Protein AF-A0A970PUS9-F1 (afdb_monomer_lite)

Radius of gyration: 13.24 Å; chains: 1; bounding box: 29×26×34 Å

Structure (mmCIF, N/CA/C/O backbone):
data_AF-A0A970PUS9-F1
#
_entry.id   AF-A0A970PUS9-F1
#
loop_
_atom_site.group_P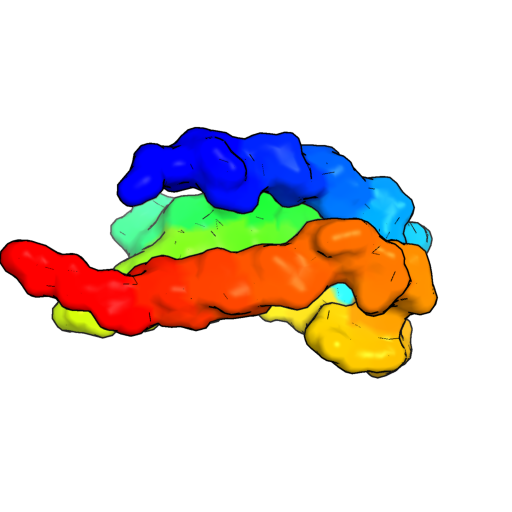DB
_atom_site.id
_atom_site.type_symbol
_atom_site.label_atom_id
_atom_site.label_alt_id
_atom_site.label_comp_id
_atom_site.label_asym_id
_atom_site.label_entity_id
_atom_site.label_seq_id
_atom_site.pdbx_PDB_ins_code
_atom_site.Cartn_x
_atom_site.Cartn_y
_atom_site.Cartn_z
_atom_site.occupancy
_atom_site.B_iso_or_equiv
_atom_site.auth_seq_id
_atom_site.auth_comp_id
_atom_site.auth_asym_id
_atom_site.auth_atom_id
_atom_site.pdbx_PDB_model_num
ATOM 1 N N . MET A 1 1 ? -12.413 12.401 2.136 1.00 39.66 1 MET A N 1
ATOM 2 C CA . MET A 1 1 ? -12.389 11.790 0.785 1.00 39.66 1 MET A CA 1
ATOM 3 C C . MET A 1 1 ? -12.993 10.405 0.903 1.00 39.66 1 MET A C 1
ATOM 5 O O . MET A 1 1 ? -12.641 9.707 1.842 1.00 39.66 1 MET A O 1
ATOM 9 N N . THR A 1 2 ? -13.920 10.010 0.030 1.00 39.59 2 THR A N 1
ATOM 10 C CA . THR A 1 2 ? -14.409 8.623 0.023 1.00 39.59 2 THR A CA 1
ATOM 11 C C . THR A 1 2 ? -13.288 7.700 -0.460 1.00 39.59 2 THR A C 1
ATOM 13 O O . THR A 1 2 ? -12.504 8.081 -1.332 1.00 39.59 2 THR A O 1
ATOM 16 N N . THR A 1 3 ? -13.210 6.484 0.084 1.00 47.19 3 THR A N 1
ATOM 17 C CA . THR A 1 3 ? -12.264 5.430 -0.332 1.00 47.19 3 THR A CA 1
ATOM 18 C C . THR A 1 3 ? -12.251 5.220 -1.855 1.00 47.19 3 THR A C 1
ATOM 20 O O . THR A 1 3 ? -11.201 4.940 -2.424 1.00 47.19 3 THR A O 1
ATOM 23 N N . SER A 1 4 ? -13.370 5.472 -2.545 1.00 47.53 4 SER A N 1
ATOM 24 C CA . SER A 1 4 ? -13.494 5.302 -4.003 1.00 47.53 4 SER A CA 1
ATOM 25 C C . SER A 1 4 ? -12.496 6.114 -4.852 1.00 47.53 4 SER A C 1
ATOM 27 O O . SER A 1 4 ? -11.923 5.565 -5.788 1.00 47.53 4 SER A O 1
ATOM 29 N N . GLY A 1 5 ? -12.204 7.378 -4.511 1.00 46.91 5 GLY A N 1
ATOM 30 C CA . GLY A 1 5 ? -11.327 8.235 -5.335 1.00 46.91 5 GLY A CA 1
ATOM 31 C C . GLY A 1 5 ? -9.828 7.975 -5.142 1.00 46.91 5 GLY A C 1
ATOM 32 O O . GLY A 1 5 ? -8.994 8.387 -5.946 1.00 46.91 5 GLY A O 1
ATOM 33 N N . PHE A 1 6 ? -9.467 7.282 -4.064 1.00 52.81 6 PHE A N 1
ATOM 34 C CA . PHE A 1 6 ? -8.085 6.967 -3.712 1.00 52.81 6 PHE A CA 1
ATOM 35 C C . PHE A 1 6 ? -7.562 5.755 -4.494 1.00 52.81 6 PHE A C 1
ATOM 37 O O . PHE A 1 6 ? -6.389 5.723 -4.872 1.00 52.81 6 PHE A O 1
ATOM 44 N N . PHE A 1 7 ? -8.437 4.780 -4.764 1.00 55.03 7 PHE A N 1
ATOM 45 C CA . PHE A 1 7 ? -8.076 3.471 -5.319 1.00 55.03 7 PHE A CA 1
ATOM 46 C C . PHE A 1 7 ? -8.445 3.278 -6.793 1.00 55.03 7 PHE A C 1
ATOM 48 O O . PHE A 1 7 ? -8.060 2.270 -7.381 1.00 55.03 7 PHE A O 1
ATOM 55 N N . GLU A 1 8 ? -9.095 4.256 -7.430 1.00 54.75 8 GLU A N 1
ATOM 56 C CA . GLU A 1 8 ? -9.479 4.203 -8.852 1.00 54.75 8 GLU A CA 1
ATOM 57 C C . GLU A 1 8 ? -8.274 3.933 -9.785 1.00 54.75 8 GLU A C 1
ATOM 59 O O . GLU A 1 8 ? -8.395 3.307 -10.836 1.00 54.75 8 GLU A O 1
ATOM 64 N N . ASN A 1 9 ? -7.068 4.314 -9.348 1.00 53.91 9 ASN A N 1
ATOM 65 C CA . ASN A 1 9 ? -5.818 4.077 -10.076 1.00 53.91 9 ASN A CA 1
ATOM 66 C C . ASN A 1 9 ? -5.117 2.757 -9.715 1.00 53.91 9 ASN A C 1
ATOM 68 O O . ASN A 1 9 ? -4.247 2.305 -10.459 1.00 53.91 9 ASN A O 1
ATOM 72 N N . VAL A 1 10 ? -5.492 2.111 -8.610 1.00 57.44 10 VAL A N 1
ATOM 73 C CA . VAL A 1 10 ? -4.852 0.874 -8.137 1.00 57.44 10 VAL A CA 1
ATOM 74 C C . VAL A 1 10 ? -5.250 -0.335 -8.990 1.00 57.44 10 VA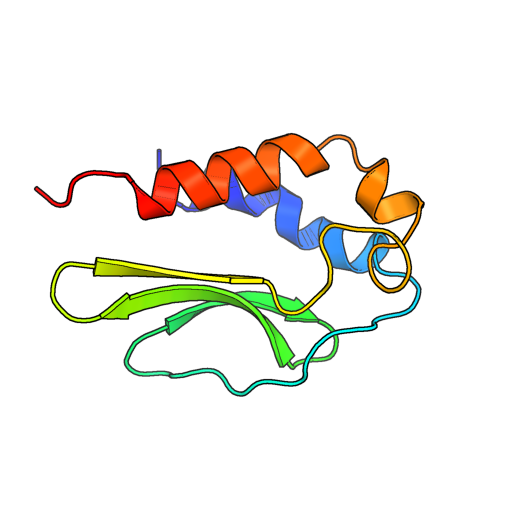L A C 1
ATOM 76 O O . VAL A 1 10 ? -4.461 -1.262 -9.148 1.00 57.44 10 VAL A O 1
ATOM 79 N N . GLY A 1 11 ? -6.384 -0.281 -9.696 1.00 56.62 11 GLY A N 1
ATOM 80 C CA . GLY A 1 11 ? -6.710 -1.271 -10.733 1.00 56.62 11 GLY A CA 1
ATOM 81 C C . GLY A 1 11 ? -5.658 -1.365 -11.854 1.00 56.62 11 GLY A C 1
ATOM 82 O O . GLY A 1 11 ? -5.496 -2.423 -12.460 1.00 56.62 11 GLY A O 1
ATOM 83 N N . ARG A 1 12 ? -4.883 -0.294 -12.098 1.00 58.88 12 ARG A N 1
ATOM 84 C CA . ARG A 1 12 ? -3.799 -0.263 -13.102 1.00 58.88 12 ARG A CA 1
ATOM 85 C C . ARG A 1 12 ? -2.453 -0.756 -12.569 1.00 58.88 12 ARG A C 1
ATOM 87 O O . ARG A 1 12 ? -1.528 -0.954 -13.353 1.00 58.88 12 ARG A O 1
ATOM 94 N N . LEU A 1 13 ? -2.340 -1.008 -11.264 1.00 60.91 13 LEU A N 1
ATOM 95 C CA . LEU A 1 13 ? -1.087 -1.419 -10.631 1.00 60.91 13 LEU A CA 1
ATOM 96 C C . LEU A 1 13 ? -0.598 -2.791 -11.117 1.00 60.91 13 LEU A C 1
ATOM 98 O O . LEU A 1 13 ? 0.606 -3.024 -11.208 1.00 60.91 13 LEU A O 1
ATOM 102 N N . ARG A 1 14 ? -1.527 -3.670 -11.526 1.00 59.78 14 ARG A N 1
ATOM 103 C CA . ARG A 1 14 ? -1.208 -4.988 -12.104 1.00 59.78 14 ARG A CA 1
ATOM 104 C C . ARG A 1 14 ? -0.329 -4.894 -13.354 1.00 59.78 14 ARG A C 1
ATOM 106 O O . ARG A 1 14 ? 0.450 -5.802 -13.598 1.00 59.78 14 ARG A O 1
ATOM 113 N N . GLN A 1 15 ? -0.428 -3.812 -14.133 1.00 56.06 15 GLN A N 1
ATOM 114 C CA . GLN A 1 15 ? 0.414 -3.614 -15.321 1.00 56.06 15 GLN A CA 1
ATOM 115 C C . GLN A 1 15 ? 1.826 -3.122 -14.988 1.00 56.06 15 GLN A C 1
ATOM 117 O O . GLN A 1 15 ? 2.690 -3.161 -15.863 1.00 56.06 15 GLN A O 1
ATOM 122 N N . ALA A 1 16 ? 2.059 -2.611 -13.777 1.00 52.72 16 ALA A N 1
ATOM 123 C CA . ALA A 1 16 ? 3.344 -2.043 -13.389 1.00 52.72 16 ALA A CA 1
ATOM 124 C C . ALA A 1 16 ? 4.307 -3.105 -12.836 1.00 52.72 16 ALA A C 1
ATOM 126 O O . ALA A 1 16 ? 5.509 -3.002 -13.048 1.00 52.72 16 ALA A O 1
ATOM 127 N N . LEU A 1 17 ? 3.803 -4.148 -12.177 1.00 62.84 17 LEU A N 1
ATOM 128 C CA . LEU A 1 17 ? 4.613 -5.159 -11.488 1.00 62.84 17 LEU A CA 1
ATOM 129 C C . LEU A 1 17 ? 4.931 -6.358 -12.390 1.00 62.84 17 LEU A C 1
ATOM 131 O O . LEU A 1 17 ? 4.626 -7.488 -12.035 1.00 62.84 17 LEU A O 1
ATOM 135 N N . GLU A 1 18 ? 5.532 -6.112 -13.557 1.00 56.72 18 GLU A N 1
ATOM 136 C CA . GLU A 1 18 ? 5.794 -7.112 -14.615 1.00 56.72 18 GLU A CA 1
ATOM 137 C C . GLU A 1 18 ? 6.486 -8.411 -14.135 1.00 56.72 18 GLU A C 1
ATOM 139 O O . GLU A 1 18 ? 6.322 -9.438 -14.789 1.00 56.72 18 GLU A O 1
ATOM 144 N N . ASN A 1 19 ? 7.159 -8.398 -12.973 1.00 58.56 19 ASN A N 1
ATOM 145 C CA . ASN A 1 19 ? 7.812 -9.569 -12.369 1.00 58.56 19 ASN A CA 1
ATOM 146 C C . ASN A 1 19 ? 7.067 -10.186 -11.171 1.00 58.56 19 ASN A C 1
ATOM 148 O O . ASN A 1 19 ? 7.410 -11.285 -10.759 1.00 58.56 19 ASN A O 1
ATOM 152 N N . GLY A 1 20 ? 6.035 -9.527 -10.633 1.00 64.94 20 GLY A N 1
ATOM 153 C CA . GLY A 1 20 ? 5.153 -10.120 -9.626 1.00 64.94 20 GLY A CA 1
ATOM 154 C C . GLY A 1 20 ? 5.848 -10.621 -8.357 1.00 64.94 20 GLY A C 1
ATOM 155 O O . GLY A 1 20 ? 5.342 -11.564 -7.758 1.00 64.94 20 GLY A O 1
ATOM 156 N N . ASP A 1 21 ? 6.969 -10.021 -7.953 1.00 82.69 21 ASP A N 1
ATOM 157 C CA . ASP A 1 21 ? 7.616 -10.340 -6.681 1.00 82.69 21 ASP A CA 1
ATOM 158 C C . ASP A 1 21 ? 6.879 -9.626 -5.539 1.00 82.69 21 ASP A C 1
ATOM 160 O O . ASP A 1 21 ? 6.768 -8.394 -5.499 1.00 82.69 21 ASP A O 1
ATOM 164 N N . TYR A 1 22 ? 6.312 -10.416 -4.634 1.00 89.94 22 TYR A N 1
ATOM 165 C CA . TYR A 1 22 ? 5.608 -9.964 -3.439 1.00 89.94 22 TYR A CA 1
ATOM 166 C C . TYR A 1 22 ? 5.608 -11.081 -2.393 1.00 89.94 22 TYR A C 1
ATOM 168 O O . TYR A 1 22 ? 5.722 -12.269 -2.712 1.00 89.94 22 TYR A O 1
ATOM 176 N N . ASP A 1 23 ? 5.411 -10.700 -1.141 1.00 92.94 23 ASP A N 1
ATOM 177 C CA . ASP A 1 23 ? 5.149 -11.618 -0.049 1.00 92.94 23 ASP A CA 1
ATOM 178 C C . ASP A 1 23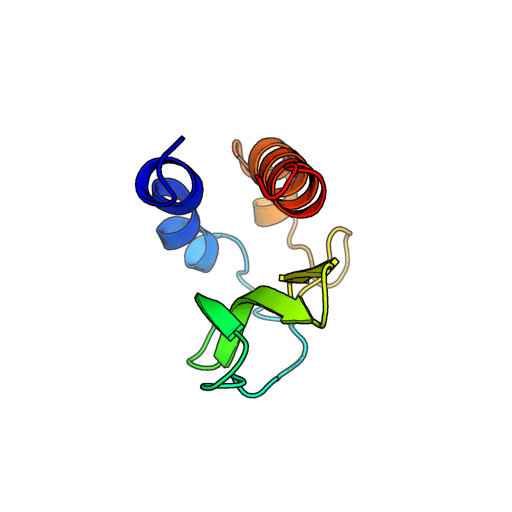 ? 3.728 -12.182 -0.162 1.00 92.94 23 ASP A C 1
ATOM 180 O O . ASP A 1 23 ? 2.727 -11.465 -0.029 1.00 92.94 23 ASP A O 1
ATOM 184 N N . LYS A 1 24 ? 3.615 -13.497 -0.373 1.00 93.00 24 LYS A N 1
ATOM 185 C CA . LYS A 1 24 ? 2.317 -14.178 -0.382 1.00 93.00 24 LYS A CA 1
ATOM 186 C C . LYS A 1 24 ? 1.707 -14.156 1.019 1.00 93.00 24 LYS A C 1
ATOM 188 O O . LYS A 1 24 ? 2.268 -14.698 1.969 1.00 93.00 24 LYS A O 1
ATOM 193 N N . THR A 1 25 ? 0.522 -13.567 1.131 1.00 94.75 25 THR A N 1
ATOM 194 C CA . THR A 1 25 ? -0.217 -13.421 2.392 1.00 94.75 25 THR A CA 1
ATOM 195 C C . THR A 1 25 ? -1.644 -13.945 2.255 1.00 94.75 25 THR A C 1
ATOM 197 O O . THR A 1 25 ? -2.127 -14.197 1.152 1.00 94.75 25 THR A O 1
ATOM 200 N N . LEU A 1 26 ? -2.327 -14.126 3.386 1.00 95.44 26 LEU A N 1
ATOM 201 C CA . LEU A 1 26 ? -3.757 -14.426 3.428 1.00 95.44 26 LEU A CA 1
ATOM 202 C C . LEU A 1 26 ? -4.519 -13.202 3.947 1.00 95.44 26 LEU A C 1
ATOM 204 O O . LEU A 1 26 ? -4.023 -12.525 4.851 1.00 95.44 26 LEU A O 1
ATOM 208 N N . PRO A 1 27 ? -5.720 -12.913 3.418 1.00 93.81 27 PRO A N 1
ATOM 209 C CA . PRO A 1 27 ? -6.555 -11.860 3.973 1.00 93.81 27 PRO A CA 1
ATOM 210 C C . PRO A 1 27 ? -7.035 -12.240 5.379 1.00 93.81 27 PRO A C 1
ATOM 212 O O . PRO A 1 27 ? -7.390 -13.393 5.627 1.00 93.81 27 PRO A O 1
ATOM 215 N N . ASP A 1 28 ? -7.109 -11.260 6.281 1.00 93.50 28 ASP A N 1
ATOM 216 C CA . ASP A 1 28 ? -7.864 -11.394 7.530 1.00 93.50 28 ASP A CA 1
ATOM 217 C C . ASP A 1 28 ? -9.296 -10.886 7.290 1.00 93.50 28 ASP A C 1
ATOM 219 O O . ASP A 1 28 ? -9.504 -9.669 7.267 1.00 93.50 28 ASP A O 1
ATOM 223 N N . PRO A 1 29 ? -10.296 -11.774 7.127 1.00 89.38 29 PRO A N 1
ATOM 224 C CA . PRO A 1 29 ? -11.662 -11.372 6.796 1.00 89.38 29 PRO A CA 1
ATOM 225 C C . PRO A 1 29 ? -12.362 -10.604 7.925 1.00 89.38 29 PRO A C 1
ATOM 227 O O . PRO A 1 29 ? -13.424 -10.032 7.699 1.00 89.38 29 PRO A O 1
ATOM 230 N N . ASN A 1 30 ? -11.799 -10.594 9.137 1.00 91.31 30 ASN A N 1
ATOM 231 C CA . ASN A 1 30 ? -12.399 -9.936 10.295 1.00 91.31 30 ASN A CA 1
ATOM 232 C C . ASN A 1 30 ? -11.805 -8.551 10.566 1.00 91.31 30 ASN A C 1
ATOM 234 O O . ASN A 1 30 ? -12.419 -7.756 11.276 1.00 91.31 30 ASN A O 1
ATOM 238 N N . ARG A 1 31 ? -10.586 -8.280 10.082 1.00 87.94 31 ARG A N 1
ATOM 239 C CA . ARG A 1 31 ? -9.814 -7.085 10.472 1.00 87.94 31 ARG A CA 1
ATOM 240 C C . ARG A 1 31 ? -9.230 -6.308 9.301 1.00 87.94 31 ARG A C 1
ATOM 242 O O . ARG A 1 31 ? -8.731 -5.204 9.519 1.00 87.94 31 ARG A O 1
ATOM 249 N N . GLY A 1 32 ? -9.267 -6.868 8.094 1.00 89.69 32 GLY A N 1
ATOM 250 C CA . GLY A 1 32 ? -8.644 -6.292 6.914 1.00 89.69 32 GLY A CA 1
ATOM 251 C C . GLY A 1 32 ? -9.589 -6.190 5.722 1.00 89.69 32 GLY A C 1
ATOM 252 O O . GLY A 1 32 ? -10.339 -7.110 5.413 1.00 89.69 32 GLY A O 1
ATOM 253 N N . GLU A 1 33 ? -9.495 -5.075 5.010 1.00 94.19 33 GLU A N 1
ATOM 254 C CA . GLU A 1 33 ? -10.067 -4.878 3.684 1.00 94.19 33 GLU A CA 1
ATOM 255 C C . GLU A 1 33 ? -8.940 -4.974 2.651 1.00 94.19 33 GLU A C 1
ATOM 257 O O . GLU A 1 33 ? -7.972 -4.209 2.699 1.00 94.19 33 GLU A O 1
ATOM 262 N N . VAL A 1 34 ? -9.056 -5.917 1.713 1.00 92.75 34 VAL A N 1
ATOM 263 C CA . VAL A 1 34 ? -8.141 -6.020 0.571 1.00 92.75 34 VAL A CA 1
ATOM 264 C C . VAL A 1 34 ? -8.577 -5.017 -0.489 1.00 92.75 34 VAL A C 1
ATOM 266 O O . VAL A 1 34 ? -9.636 -5.150 -1.094 1.00 92.75 34 VAL A O 1
ATOM 269 N N . LEU A 1 35 ? -7.729 -4.025 -0.731 1.00 90.50 35 LEU A N 1
ATOM 270 C CA . LEU A 1 35 ? -7.967 -2.927 -1.668 1.00 90.50 35 LEU A CA 1
ATOM 271 C C . LEU A 1 35 ? -7.422 -3.245 -3.062 1.00 90.50 35 LEU A C 1
ATOM 273 O O . LEU A 1 35 ? -7.885 -2.707 -4.066 1.00 90.50 35 LEU A O 1
ATOM 277 N N . ALA A 1 36 ? -6.409 -4.110 -3.123 1.00 88.25 36 ALA A N 1
ATOM 278 C CA . ALA A 1 36 ? -5.797 -4.573 -4.356 1.00 88.25 36 ALA A CA 1
ATOM 279 C C . ALA A 1 36 ? -5.309 -6.006 -4.200 1.00 88.25 36 ALA A C 1
ATOM 281 O O . ALA A 1 36 ? -4.795 -6.369 -3.142 1.00 88.25 36 ALA A O 1
ATOM 282 N N . ALA A 1 37 ? -5.394 -6.781 -5.278 1.00 86.50 37 ALA A N 1
ATOM 283 C CA . ALA A 1 37 ? -4.865 -8.135 -5.341 1.00 86.50 37 ALA A CA 1
ATOM 284 C C . ALA A 1 37 ? -3.902 -8.300 -6.522 1.00 86.50 37 ALA A C 1
ATOM 286 O O . ALA A 1 37 ? -4.112 -7.733 -7.602 1.00 86.50 37 ALA A O 1
ATOM 287 N N . ILE A 1 38 ? -2.877 -9.126 -6.325 1.00 84.44 38 ILE A N 1
ATOM 288 C CA . ILE A 1 38 ? -1.935 -9.568 -7.353 1.00 84.44 38 ILE A CA 1
ATOM 289 C C . ILE A 1 38 ? -1.955 -11.093 -7.377 1.00 84.44 38 ILE A C 1
ATOM 291 O O . ILE A 1 38 ? -1.948 -11.728 -6.333 1.00 84.44 38 ILE A O 1
ATOM 295 N N . CYS A 1 39 ? -2.077 -11.697 -8.559 1.00 85.50 39 CYS A N 1
ATOM 296 C CA . CYS A 1 39 ? -2.131 -13.161 -8.706 1.00 85.50 39 CYS A CA 1
ATOM 297 C C . CYS A 1 39 ? -3.173 -13.893 -7.820 1.00 85.50 39 CYS A C 1
ATOM 299 O O . CYS A 1 39 ? -3.059 -15.094 -7.612 1.00 85.50 39 CYS A O 1
ATOM 301 N N . GLY A 1 40 ? -4.214 -13.193 -7.348 1.00 86.25 40 GLY A N 1
ATOM 302 C CA . GLY A 1 40 ? -5.240 -13.740 -6.449 1.00 86.25 40 GLY A CA 1
ATOM 303 C C . GLY A 1 40 ? -4.940 -13.579 -4.953 1.00 86.25 40 GLY A C 1
ATOM 304 O O . GLY A 1 40 ? -5.819 -13.852 -4.143 1.00 86.25 40 GLY A O 1
ATOM 305 N N . ASP A 1 41 ? -3.757 -13.080 -4.595 1.00 90.38 41 ASP A N 1
ATOM 306 C CA . ASP A 1 41 ? -3.323 -12.836 -3.221 1.00 90.38 41 ASP A CA 1
ATOM 307 C C . ASP A 1 41 ? -3.399 -11.331 -2.864 1.00 90.38 41 ASP A C 1
ATOM 309 O O . ASP A 1 41 ? -3.378 -10.477 -3.764 1.00 90.38 41 ASP A O 1
ATOM 313 N N . PRO A 1 42 ? -3.505 -10.962 -1.570 1.00 91.94 42 PRO A N 1
ATOM 314 C CA . PRO A 1 42 ? -3.548 -9.566 -1.144 1.00 91.94 42 PRO A CA 1
ATOM 315 C C . PRO A 1 42 ? -2.281 -8.807 -1.542 1.00 91.94 42 PRO A C 1
ATOM 317 O O . PRO A 1 42 ? -1.160 -9.216 -1.238 1.00 91.94 42 PRO A O 1
ATOM 320 N N . PHE A 1 43 ? -2.480 -7.667 -2.199 1.00 90.38 43 PHE A N 1
ATOM 321 C CA . PHE A 1 43 ? -1.405 -6.784 -2.634 1.00 90.38 43 PHE A CA 1
ATOM 322 C C . PHE A 1 43 ? -1.343 -5.499 -1.805 1.00 90.38 43 PHE A C 1
ATOM 324 O O . PHE A 1 43 ? -0.296 -5.124 -1.281 1.00 90.38 43 PHE A O 1
ATOM 331 N N . ILE A 1 44 ? -2.493 -4.836 -1.661 1.00 93.38 44 ILE A N 1
ATOM 332 C CA . ILE A 1 44 ? -2.682 -3.730 -0.723 1.00 93.38 44 ILE A CA 1
ATOM 333 C C . ILE A 1 44 ? -3.885 -4.065 0.144 1.00 93.38 44 ILE A C 1
ATOM 335 O O . ILE A 1 44 ? -4.964 -4.346 -0.381 1.00 93.38 44 ILE A O 1
ATOM 339 N N . ALA A 1 45 ? -3.712 -3.994 1.457 1.00 94.56 45 ALA A N 1
ATOM 340 C CA . ALA A 1 45 ? -4.791 -4.137 2.421 1.00 94.56 45 ALA A CA 1
ATOM 341 C C . ALA A 1 45 ? -4.709 -3.048 3.492 1.00 94.56 45 ALA A C 1
ATOM 343 O O . ALA A 1 45 ? -3.628 -2.561 3.819 1.00 94.56 45 ALA A O 1
ATOM 344 N N . VAL A 1 46 ? -5.853 -2.673 4.052 1.00 95.00 46 VAL A N 1
ATOM 345 C CA . VAL A 1 46 ? -5.945 -1.790 5.222 1.00 95.00 46 VAL A CA 1
ATOM 346 C C . VAL A 1 46 ? -6.739 -2.473 6.315 1.00 95.00 46 VAL A C 1
ATOM 348 O O . VAL A 1 46 ? -7.587 -3.311 6.041 1.00 95.00 46 VAL A O 1
ATOM 351 N N . GLY A 1 47 ? -6.481 -2.104 7.560 1.00 93.94 47 GLY A N 1
ATOM 352 C CA . GLY A 1 47 ? -7.185 -2.666 8.700 1.00 93.94 47 GLY A CA 1
ATOM 353 C C . GLY A 1 47 ? -7.071 -1.790 9.932 1.00 93.94 47 GLY A C 1
ATOM 354 O O . GLY A 1 47 ? -6.576 -0.658 9.881 1.00 93.94 47 GLY A O 1
ATOM 355 N N . SER A 1 48 ? -7.521 -2.330 11.054 1.00 92.50 48 SER A N 1
ATOM 356 C CA . SER A 1 48 ? -7.387 -1.697 12.359 1.00 92.50 48 SER A CA 1
ATOM 357 C C . SER A 1 48 ? -7.007 -2.713 13.427 1.00 92.50 48 SER A C 1
ATOM 359 O O . SER A 1 48 ? -7.335 -3.899 13.353 1.00 92.50 48 SER A O 1
ATOM 361 N N . PHE A 1 49 ? -6.299 -2.232 14.444 1.00 91.56 49 PHE A N 1
ATOM 362 C CA . PHE A 1 49 ? -5.994 -3.010 15.634 1.00 91.56 49 PHE A CA 1
ATOM 363 C C . PHE A 1 49 ? -6.053 -2.109 16.867 1.00 91.56 49 PHE A C 1
ATOM 365 O O . PHE A 1 49 ? -5.299 -1.141 16.996 1.00 91.56 49 PHE A O 1
ATOM 372 N N . GLY A 1 50 ? -6.986 -2.405 17.775 1.00 92.12 50 GLY A N 1
ATOM 373 C CA . GLY A 1 50 ? -7.318 -1.498 18.871 1.00 92.12 50 GLY A CA 1
ATOM 374 C C . GLY A 1 50 ? -7.789 -0.142 18.333 1.00 92.12 50 GLY A C 1
ATOM 375 O O . GLY A 1 50 ? -8.716 -0.084 17.531 1.00 92.12 50 GLY A O 1
ATOM 376 N N . LYS A 1 51 ? -7.133 0.943 18.761 1.00 90.31 51 LYS A N 1
ATOM 377 C CA . LYS A 1 51 ? -7.384 2.312 18.263 1.00 90.31 51 LYS A CA 1
ATOM 378 C C . LYS A 1 51 ? -6.519 2.686 17.051 1.00 90.31 51 LYS A C 1
ATOM 380 O O . LYS A 1 51 ? -6.649 3.785 16.523 1.00 90.31 51 LYS A O 1
ATOM 385 N N . GLY A 1 52 ? -5.598 1.809 16.653 1.00 91.44 52 GLY A N 1
ATOM 386 C CA . GLY A 1 52 ? -4.669 2.049 15.557 1.00 91.44 52 GLY A CA 1
ATOM 387 C C . GLY A 1 52 ? -5.245 1.648 14.204 1.00 91.44 52 GLY A C 1
ATOM 388 O O . GLY A 1 52 ? -6.088 0.753 14.101 1.00 91.44 52 GLY A O 1
ATOM 389 N N . ARG A 1 53 ? -4.734 2.293 13.158 1.00 93.38 53 ARG A N 1
ATOM 390 C CA . ARG A 1 53 ? -4.958 1.922 11.759 1.00 93.38 53 ARG A CA 1
ATOM 391 C C . ARG A 1 53 ? -3.714 1.230 11.216 1.00 93.38 53 ARG A C 1
ATOM 393 O O . ARG A 1 53 ? -2.599 1.531 11.636 1.00 93.38 53 ARG A O 1
ATOM 400 N N . SER A 1 54 ? -3.907 0.313 10.281 1.00 94.44 54 SER A N 1
ATOM 401 C CA . SER A 1 54 ? -2.828 -0.461 9.670 1.00 94.44 54 SER A CA 1
ATOM 402 C C . SER A 1 54 ? -2.996 -0.513 8.159 1.00 94.44 54 SER A C 1
ATOM 404 O O . SER A 1 54 ? -4.110 -0.441 7.641 1.00 94.44 54 SER A O 1
ATOM 406 N N . ALA A 1 55 ? -1.876 -0.643 7.458 1.00 95.44 55 ALA A N 1
ATOM 407 C CA . ALA A 1 55 ? -1.825 -0.855 6.024 1.00 95.44 55 ALA A CA 1
ATOM 408 C C . ALA A 1 55 ? -0.725 -1.871 5.726 1.00 95.44 55 ALA A C 1
ATOM 410 O O . ALA A 1 55 ? 0.327 -1.849 6.364 1.00 95.44 55 ALA A O 1
ATOM 411 N N . ALA A 1 56 ? -0.980 -2.740 4.758 1.00 95.44 56 ALA A N 1
ATOM 412 C CA . ALA A 1 56 ? -0.024 -3.687 4.218 1.00 95.44 56 ALA A CA 1
ATOM 413 C C . ALA A 1 56 ? 0.103 -3.438 2.714 1.00 95.44 56 ALA A C 1
ATOM 415 O O . ALA A 1 56 ? -0.902 -3.383 2.007 1.00 95.44 56 ALA A O 1
ATOM 416 N N . PHE A 1 57 ? 1.338 -3.285 2.249 1.00 94.25 57 PHE A N 1
ATOM 417 C CA . PHE A 1 57 ? 1.737 -3.329 0.847 1.00 94.25 57 PHE A CA 1
ATOM 418 C C . PHE A 1 57 ? 2.731 -4.484 0.756 1.00 94.25 57 PHE A C 1
ATOM 420 O O . PHE A 1 57 ? 3.718 -4.473 1.484 1.00 94.25 57 PHE A O 1
ATOM 427 N N . THR A 1 58 ? 2.429 -5.512 -0.035 1.00 93.56 58 THR A N 1
ATOM 428 C CA . THR A 1 58 ? 3.141 -6.802 0.049 1.00 93.56 58 THR A CA 1
ATOM 429 C C . THR A 1 58 ? 4.310 -6.932 -0.922 1.00 93.56 58 THR A C 1
ATOM 431 O O . THR A 1 58 ? 4.934 -7.981 -0.977 1.00 93.56 58 THR A O 1
ATOM 434 N N . SER A 1 59 ? 4.632 -5.890 -1.687 1.00 89.88 59 SER A N 1
ATOM 435 C CA . SER A 1 59 ? 5.836 -5.842 -2.528 1.00 89.88 59 SER A CA 1
ATOM 436 C C . SER A 1 59 ? 6.814 -4.791 -1.991 1.00 89.88 59 SER A C 1
ATOM 438 O O . SER A 1 59 ? 6.639 -4.282 -0.884 1.00 89.88 59 SER A O 1
ATOM 440 N N . ASP A 1 60 ? 7.839 -4.442 -2.761 1.00 88.75 60 ASP A N 1
ATOM 441 C CA . ASP A 1 60 ? 8.873 -3.492 -2.343 1.00 88.75 60 ASP A CA 1
ATOM 442 C C . ASP A 1 60 ? 8.611 -2.070 -2.880 1.00 88.75 60 ASP A C 1
ATOM 444 O O . ASP A 1 60 ? 8.078 -1.865 -3.975 1.00 88.75 60 ASP A O 1
ATOM 448 N N . CYS A 1 61 ? 8.990 -1.069 -2.086 1.00 89.25 61 CYS A N 1
ATOM 449 C CA . CYS A 1 61 ? 8.992 0.351 -2.437 1.00 89.25 61 CYS A CA 1
ATOM 450 C C . CYS A 1 61 ? 10.329 0.805 -3.060 1.00 89.25 61 CYS A C 1
ATOM 452 O O . CYS A 1 61 ? 10.551 1.995 -3.302 1.00 89.25 61 CYS A O 1
ATOM 454 N N . ALA A 1 62 ? 11.234 -0.134 -3.318 1.00 86.19 62 ALA A N 1
ATOM 455 C CA . ALA A 1 62 ? 12.560 0.102 -3.863 1.00 86.19 62 ALA A CA 1
ATOM 456 C C . ALA A 1 62 ? 12.876 -0.881 -5.011 1.00 86.19 62 ALA A C 1
ATOM 458 O O . ALA A 1 62 ? 12.106 -1.812 -5.267 1.00 86.19 62 ALA A O 1
ATOM 459 N N . PRO A 1 63 ? 13.984 -0.670 -5.752 1.00 82.25 63 PRO A N 1
ATOM 460 C CA . PRO A 1 63 ? 14.458 -1.626 -6.753 1.00 82.25 63 PRO A CA 1
ATOM 461 C C . PRO A 1 63 ? 14.604 -3.052 -6.196 1.00 82.25 63 PRO A C 1
ATOM 463 O O . PRO A 1 63 ? 14.666 -3.242 -4.990 1.00 82.25 63 PRO A O 1
ATOM 466 N N . HIS A 1 64 ? 14.742 -4.029 -7.096 1.00 78.31 64 HIS A N 1
ATOM 467 C CA . HIS A 1 64 ? 14.645 -5.484 -6.881 1.00 78.31 64 HIS A CA 1
ATOM 468 C C . HIS A 1 64 ? 13.223 -6.028 -7.064 1.00 78.31 64 HIS A C 1
ATOM 470 O O . HIS A 1 64 ? 13.006 -6.672 -8.087 1.00 78.31 64 HIS A O 1
ATOM 476 N N . TRP A 1 65 ? 12.253 -5.731 -6.190 1.00 81.88 65 TRP A N 1
ATOM 477 C CA . TRP A 1 65 ? 10.843 -6.105 -6.455 1.00 81.88 65 TRP A CA 1
ATOM 478 C C . TRP A 1 65 ? 10.027 -4.956 -7.051 1.00 81.88 65 TRP A C 1
ATOM 480 O O . TRP A 1 65 ? 9.148 -5.171 -7.890 1.00 81.88 65 TRP A O 1
ATOM 490 N N . GLY A 1 66 ? 10.358 -3.713 -6.693 1.00 82.00 66 GLY A N 1
ATOM 491 C CA . GLY A 1 66 ? 9.813 -2.535 -7.349 1.00 82.00 66 GLY A CA 1
ATOM 492 C C . GLY A 1 66 ? 10.364 -2.421 -8.766 1.00 82.00 66 GLY A C 1
ATOM 493 O O . GLY A 1 66 ? 11.490 -1.964 -8.979 1.00 82.00 66 GLY A O 1
ATOM 494 N N . SER A 1 67 ? 9.570 -2.834 -9.756 1.00 83.12 67 SER A N 1
ATOM 495 C CA . SER A 1 67 ? 9.968 -2.734 -11.161 1.00 83.12 67 SER A CA 1
ATOM 496 C C . SER A 1 67 ? 10.254 -1.268 -11.544 1.00 83.12 67 SER A C 1
ATOM 498 O O . SER A 1 67 ? 9.609 -0.351 -11.020 1.00 83.12 67 SER A O 1
ATOM 500 N N . PRO A 1 68 ? 11.140 -1.001 -12.522 1.00 86.12 68 PRO A N 1
ATOM 501 C CA . PRO A 1 68 ? 11.364 0.359 -13.014 1.00 86.12 68 PRO A CA 1
ATOM 502 C C . PRO A 1 68 ? 10.069 1.061 -13.447 1.00 86.12 68 PRO A C 1
ATOM 504 O O . PRO A 1 68 ? 9.897 2.254 -13.208 1.00 86.12 68 PRO A O 1
ATOM 507 N N . LYS A 1 69 ? 9.125 0.309 -14.024 1.00 84.38 69 LYS A N 1
ATOM 508 C CA . LYS A 1 69 ? 7.813 0.806 -14.447 1.00 84.38 69 LYS A CA 1
ATOM 509 C C . LYS A 1 69 ? 6.926 1.203 -13.266 1.00 84.38 69 LYS A C 1
ATOM 511 O O . LYS A 1 69 ? 6.213 2.198 -13.359 1.00 84.38 69 LYS A O 1
ATOM 516 N N . PHE A 1 70 ? 6.973 0.454 -12.164 1.00 84.75 70 PHE A N 1
ATOM 517 C CA . PHE A 1 70 ? 6.267 0.797 -10.930 1.00 84.75 70 PHE A CA 1
ATOM 518 C C . PHE A 1 70 ? 6.860 2.043 -10.275 1.00 84.75 70 PHE A C 1
ATOM 520 O O . PHE A 1 70 ? 6.119 2.968 -9.948 1.00 84.75 70 PHE A O 1
ATOM 527 N N . LEU A 1 71 ? 8.187 2.115 -10.171 1.00 87.75 71 LEU A N 1
ATOM 528 C CA . LEU A 1 71 ? 8.879 3.265 -9.585 1.00 87.75 71 LEU A CA 1
ATOM 529 C C . LEU A 1 71 ? 8.680 4.554 -10.405 1.00 87.75 71 LEU A C 1
ATOM 531 O O . LEU A 1 71 ? 8.621 5.643 -9.840 1.00 87.75 71 LEU A O 1
ATOM 535 N N . GLN A 1 72 ? 8.539 4.442 -11.729 1.00 89.69 72 GLN A N 1
ATOM 536 C CA . GLN A 1 72 ? 8.271 5.567 -12.638 1.00 89.69 72 GLN A CA 1
ATOM 537 C C . GLN A 1 72 ? 6.775 5.837 -12.856 1.00 89.69 72 GLN A C 1
ATOM 539 O O . GLN A 1 72 ? 6.404 6.728 -13.624 1.00 89.69 72 GLN A O 1
ATOM 544 N N . TRP A 1 73 ? 5.892 5.076 -12.207 1.00 88.44 73 TRP A N 1
ATOM 545 C CA . TRP A 1 73 ? 4.460 5.250 -12.378 1.00 88.44 73 TRP A CA 1
ATOM 546 C C . TRP A 1 73 ? 4.026 6.639 -11.896 1.00 88.44 73 TRP A C 1
ATOM 548 O O . TRP A 1 73 ? 4.332 7.048 -10.778 1.00 88.44 73 TRP A O 1
ATOM 558 N N . THR A 1 74 ? 3.241 7.357 -12.706 1.00 89.44 74 THR A N 1
ATOM 559 C CA . THR A 1 74 ? 2.805 8.741 -12.424 1.00 89.44 74 THR A CA 1
ATOM 560 C C . THR A 1 74 ? 2.075 8.899 -11.083 1.00 89.44 74 THR A C 1
ATOM 562 O O . THR A 1 74 ? 2.006 9.998 -10.536 1.00 89.44 74 THR A O 1
ATOM 565 N N . HIS A 1 75 ? 1.534 7.814 -10.524 1.00 88.00 75 HIS A N 1
ATOM 566 C CA . HIS A 1 75 ? 0.843 7.820 -9.234 1.00 88.00 75 HIS A CA 1
ATOM 567 C C . HIS A 1 75 ? 1.640 7.177 -8.090 1.00 88.00 75 HIS A C 1
ATOM 569 O O . HIS A 1 75 ? 1.102 7.082 -6.991 1.00 88.00 75 HIS A O 1
ATOM 575 N N . TYR A 1 76 ? 2.906 6.795 -8.301 1.00 89.44 76 TYR A N 1
ATOM 576 C CA . TYR A 1 76 ? 3.756 6.158 -7.288 1.00 89.44 76 TYR A CA 1
ATOM 577 C C . TYR A 1 76 ? 3.827 6.977 -5.991 1.00 89.44 76 TYR A C 1
ATOM 579 O O . TYR A 1 76 ? 3.446 6.501 -4.927 1.00 89.44 76 TYR A O 1
ATOM 587 N N . GLY A 1 77 ? 4.212 8.254 -6.076 1.00 91.75 77 GLY A N 1
ATOM 588 C CA . GLY A 1 77 ? 4.256 9.129 -4.898 1.00 91.75 77 GLY A CA 1
ATOM 589 C C . GLY A 1 77 ? 2.876 9.345 -4.272 1.00 91.75 77 GLY A C 1
ATOM 590 O O . GLY A 1 77 ? 2.733 9.315 -3.050 1.00 91.75 77 GLY A O 1
ATOM 591 N N . ARG A 1 78 ? 1.837 9.490 -5.110 1.00 90.75 78 ARG A N 1
ATOM 592 C CA . ARG A 1 78 ? 0.462 9.655 -4.629 1.00 90.75 78 ARG A CA 1
ATOM 593 C C . ARG A 1 78 ? 0.028 8.447 -3.807 1.00 90.75 78 ARG A C 1
ATOM 595 O O . ARG A 1 78 ? -0.532 8.684 -2.751 1.00 90.75 78 ARG A O 1
ATOM 602 N N . LEU A 1 79 ? 0.311 7.215 -4.242 1.00 90.75 79 LEU A N 1
ATOM 603 C CA . LEU A 1 79 ? -0.003 5.976 -3.515 1.00 90.75 79 LEU A CA 1
ATOM 604 C C . LEU A 1 79 ? 0.528 6.013 -2.075 1.00 90.75 79 LEU A C 1
ATOM 606 O O . LEU A 1 79 ? -0.230 5.759 -1.141 1.00 90.75 79 LEU A O 1
ATOM 610 N N . TRP A 1 80 ? 1.798 6.376 -1.887 1.00 93.50 80 TRP A N 1
ATOM 611 C CA . TRP A 1 80 ? 2.423 6.406 -0.562 1.00 93.50 80 TRP A CA 1
ATOM 612 C C . TRP A 1 80 ? 1.886 7.523 0.329 1.00 93.50 80 TRP A C 1
ATOM 614 O O . TRP A 1 80 ? 1.562 7.266 1.488 1.00 93.50 80 TRP A O 1
ATOM 624 N N . CYS A 1 81 ? 1.725 8.741 -0.202 1.00 94.06 81 CYS A N 1
ATOM 625 C CA . CYS A 1 81 ? 1.122 9.850 0.547 1.00 94.06 81 CYS A CA 1
ATOM 626 C C . CYS A 1 81 ? -0.287 9.498 1.026 1.00 94.06 81 CYS A C 1
ATOM 628 O O . CYS A 1 81 ? -0.663 9.773 2.161 1.00 94.06 81 CYS A O 1
ATOM 630 N N . ASN A 1 82 ? -1.041 8.850 0.151 1.00 91.69 82 ASN A N 1
ATOM 631 C CA . ASN A 1 82 ? -2.379 8.366 0.399 1.00 91.69 82 ASN A CA 1
ATOM 632 C C . ASN A 1 82 ? -2.387 7.310 1.524 1.00 91.69 82 ASN A C 1
ATOM 634 O O . ASN A 1 82 ? -3.139 7.455 2.491 1.00 91.69 82 ASN A O 1
ATOM 638 N N . LEU A 1 83 ? -1.531 6.283 1.455 1.00 93.25 83 LEU A N 1
ATO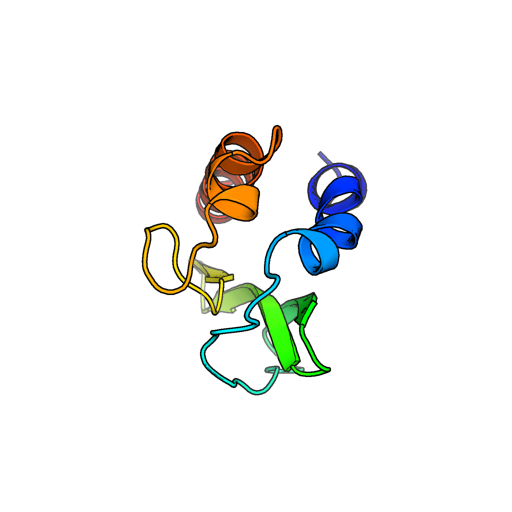M 639 C CA . LEU A 1 83 ? -1.415 5.274 2.519 1.00 93.25 83 LEU A CA 1
ATOM 640 C C . LEU A 1 83 ? -1.028 5.907 3.861 1.00 93.25 83 LEU A C 1
ATOM 642 O O . LEU A 1 83 ? -1.677 5.633 4.868 1.00 93.25 83 LEU A O 1
ATOM 646 N N . ALA A 1 84 ? -0.038 6.801 3.874 1.00 94.69 84 ALA A N 1
ATOM 647 C CA . ALA A 1 84 ? 0.373 7.509 5.084 1.00 94.69 84 ALA A CA 1
ATOM 648 C C . ALA A 1 84 ? -0.775 8.343 5.674 1.00 94.69 84 ALA A C 1
ATOM 650 O O . ALA A 1 84 ? -1.076 8.213 6.858 1.00 94.69 84 ALA A O 1
ATOM 651 N N . ALA A 1 85 ? -1.475 9.122 4.843 1.00 92.56 85 ALA A N 1
ATOM 652 C CA . ALA A 1 85 ? -2.619 9.920 5.274 1.00 92.56 85 ALA A CA 1
ATOM 653 C C . ALA A 1 85 ? -3.712 9.051 5.911 1.00 92.56 85 ALA A C 1
ATOM 655 O O . ALA A 1 85 ? -4.232 9.391 6.974 1.00 92.56 85 ALA A O 1
ATOM 656 N N . ARG A 1 86 ? -4.014 7.888 5.314 1.00 90.06 86 ARG A N 1
ATOM 657 C CA . ARG A 1 86 ? -4.998 6.943 5.856 1.00 90.06 86 ARG A CA 1
ATOM 658 C C . ARG A 1 86 ? -4.621 6.445 7.253 1.00 90.06 86 ARG A C 1
ATOM 660 O O . ARG A 1 86 ? -5.513 6.287 8.092 1.00 90.06 86 ARG A O 1
ATOM 667 N N . LEU A 1 87 ? -3.334 6.195 7.492 1.00 93.75 87 LEU A N 1
ATOM 668 C CA . LEU A 1 87 ? -2.815 5.738 8.783 1.00 93.75 87 LEU A CA 1
ATOM 669 C C . LEU A 1 87 ? -2.871 6.827 9.861 1.00 93.75 87 LEU A C 1
ATOM 671 O O . LEU A 1 87 ? -3.030 6.501 11.034 1.00 93.75 87 LEU A O 1
ATOM 675 N N . THR A 1 88 ? -2.767 8.099 9.470 1.00 92.81 88 THR A N 1
ATOM 676 C CA . THR A 1 88 ? -2.702 9.246 10.392 1.00 92.81 88 THR A CA 1
ATOM 677 C C . THR A 1 88 ? -4.015 10.002 10.571 1.00 92.81 88 THR A C 1
ATOM 679 O O . THR A 1 88 ? -4.105 10.871 11.432 1.00 92.81 88 THR A O 1
ATOM 682 N N . GLU A 1 89 ? -5.025 9.725 9.748 1.00 83.25 89 GLU A N 1
ATOM 683 C CA . GLU A 1 89 ? -6.362 10.297 9.908 1.00 83.25 89 GLU A CA 1
ATOM 684 C C . GLU A 1 89 ? -6.894 10.005 11.321 1.00 83.25 89 GLU A C 1
ATOM 686 O O . GLU A 1 89 ? -6.985 8.845 11.739 1.00 83.25 89 GLU A O 1
ATOM 691 N N . LEU A 1 90 ? -7.281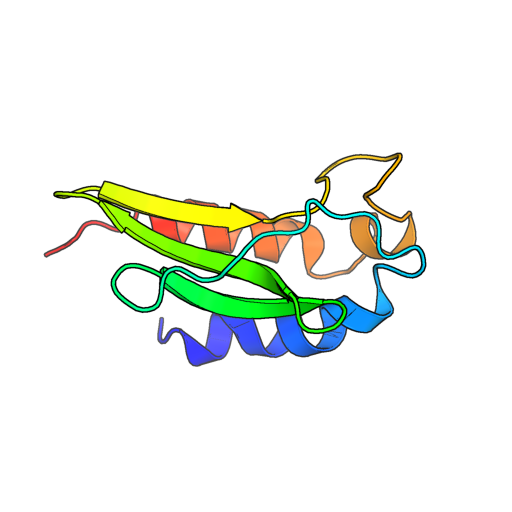 11.062 12.038 1.00 62.78 90 LEU A N 1
ATOM 692 C CA . LEU A 1 90 ? -7.913 10.941 13.346 1.00 62.78 90 LEU A CA 1
ATOM 693 C C . LEU A 1 90 ? -9.217 10.143 13.192 1.00 62.78 90 LEU A C 1
ATOM 695 O O . LEU A 1 90 ? -10.025 10.401 12.300 1.00 62.78 90 LEU A O 1
ATOM 699 N N . SER A 1 91 ? -9.394 9.113 14.015 1.00 60.22 91 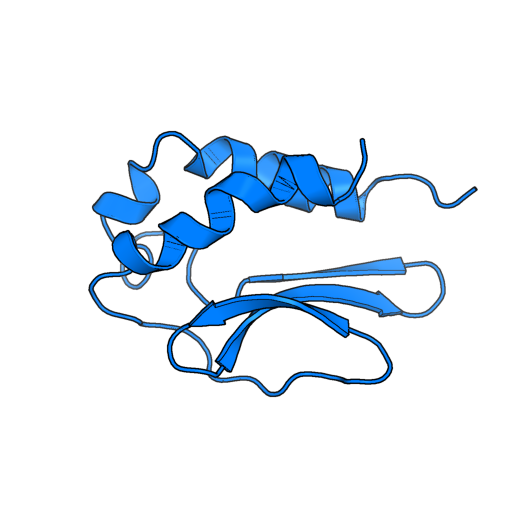SER A N 1
ATOM 700 C CA . SER A 1 91 ? -10.719 8.548 14.264 1.00 60.22 91 SER A CA 1
ATOM 701 C C . SER A 1 91 ? -11.478 9.544 15.137 1.00 60.22 91 SER A C 1
ATOM 703 O O . SER A 1 91 ? -10.987 9.851 16.226 1.00 60.22 91 SER A O 1
ATOM 705 N N . GLU A 1 92 ? -12.602 10.063 14.642 1.00 54.50 92 GLU A N 1
ATOM 706 C CA . GLU A 1 92 ? -13.566 10.812 15.464 1.00 54.50 92 GLU A CA 1
ATOM 707 C C . GLU A 1 92 ? -14.102 9.952 16.618 1.00 54.50 92 GLU A C 1
ATOM 709 O O . GLU A 1 92 ? -14.232 8.716 16.429 1.00 54.50 92 GLU A O 1
#

Foldseek 3Di:
DPPVVLLVCVVVVQVQQVPQDFDFDADDPVFKDQSDDHPNGRQWIWGDDDQFIDIDHGFDLDPPRRHPSNVPPPCNVVNVVSRVCRRPDDDD

Sequence (92 aa):
MTTSGFFENVGRLRQALENGDYDKTLPDPNRGEVLAAICGDPFIAVGSFGKGRSAAFTSDCAPHWGSPKFLQWTHYGRLWCNLAARLTELSE

Secondary structure (DSSP, 8-state):
--HHHHHTTGGGGGGT-TT---------TTTEEEEEEETTEEEEEEEEETTEEEEEE-S-SSTTTS-HHHHT-TTHHHHHHHHHHHHHSPP-

pLDDT: mean 81.3, std 16.03, range [39.59, 95.44]